Protein AF-A0A4V4U8G3-F1 (afdb_monomer_lite)

Foldseek 3Di:
DDPDDPVVVVVPDDDDPPDQDDAPDSDVVVRVVVVVVCVVVVVVVVVLVVQQVVCCVPPNNPVSNVCVVPDDPVVVVVVVVVVCVQVVDPVSVVVVVVVVVVVVVVCVVVVVVVVVVVVVVVVVVVVVD

Structure (mmCIF, N/CA/C/O backbone):
data_AF-A0A4V4U8G3-F1
#
_entry.id   AF-A0A4V4U8G3-F1
#
loop_
_atom_site.group_PDB
_atom_site.id
_atom_site.type_symbol
_atom_site.label_atom_id
_atom_site.label_alt_id
_atom_site.label_comp_id
_atom_site.label_asym_id
_atom_site.label_entity_id
_atom_site.label_seq_id
_atom_site.pdbx_PDB_ins_code
_atom_site.Cartn_x
_atom_site.Cartn_y
_atom_site.Cartn_z
_atom_site.occupancy
_atom_site.B_iso_or_equiv
_atom_site.auth_seq_id
_atom_site.auth_comp_id
_atom_site.auth_asym_id
_atom_site.auth_atom_id
_atom_site.pdbx_PDB_model_num
ATOM 1 N N . MET A 1 1 ? 38.556 12.570 -8.165 1.00 41.75 1 MET A N 1
ATOM 2 C CA . MET A 1 1 ? 37.702 12.700 -9.368 1.00 41.75 1 MET A CA 1
ATOM 3 C C . MET A 1 1 ? 38.033 11.548 -10.318 1.00 41.75 1 MET A C 1
ATOM 5 O O . MET A 1 1 ? 39.042 11.613 -10.999 1.00 41.75 1 MET A O 1
ATOM 9 N N . VAL A 1 2 ? 37.277 10.440 -10.283 1.00 48.84 2 VAL A N 1
ATOM 10 C CA . VAL A 1 2 ? 37.578 9.220 -11.068 1.00 48.84 2 VAL A CA 1
ATOM 11 C C . VAL A 1 2 ? 36.528 9.046 -12.164 1.00 48.84 2 VAL A C 1
ATOM 13 O O . VAL A 1 2 ? 35.414 8.586 -11.916 1.00 48.84 2 VAL A O 1
ATOM 16 N N . LEU A 1 3 ? 36.894 9.406 -13.394 1.00 55.94 3 LEU A N 1
ATOM 17 C CA . LEU A 1 3 ? 36.138 9.106 -14.611 1.00 55.94 3 LEU A CA 1
ATOM 18 C C . LEU A 1 3 ? 36.340 7.625 -14.969 1.00 55.94 3 LEU A C 1
ATOM 20 O O . LEU A 1 3 ? 37.161 7.268 -15.811 1.00 55.94 3 LEU A O 1
ATOM 24 N N . ARG A 1 4 ? 35.599 6.728 -14.304 1.00 53.94 4 ARG A N 1
ATOM 25 C CA . ARG A 1 4 ? 35.589 5.300 -14.655 1.00 53.94 4 ARG A CA 1
ATOM 26 C C . ARG A 1 4 ? 34.835 5.101 -15.977 1.00 53.94 4 ARG A C 1
ATOM 28 O O . ARG A 1 4 ? 33.609 5.195 -16.044 1.00 53.94 4 ARG A O 1
ATOM 35 N N . SER A 1 5 ? 35.630 4.857 -17.018 1.00 51.25 5 SER A N 1
ATOM 36 C CA . SER A 1 5 ? 35.297 4.439 -18.384 1.00 51.25 5 SER A CA 1
ATOM 37 C C . SER A 1 5 ? 33.908 3.801 -18.546 1.00 51.25 5 SER A C 1
ATOM 39 O O . SER A 1 5 ? 33.635 2.696 -18.074 1.00 51.25 5 SER A O 1
ATOM 41 N N . ARG A 1 6 ? 33.022 4.474 -19.295 1.00 59.88 6 ARG A N 1
ATOM 42 C CA . ARG A 1 6 ? 31.734 3.912 -19.749 1.00 59.88 6 ARG A CA 1
ATOM 43 C C . ARG A 1 6 ? 31.910 2.672 -20.640 1.00 59.88 6 ARG A C 1
ATOM 45 O O . ARG A 1 6 ? 30.978 1.878 -20.742 1.00 59.88 6 ARG A O 1
ATOM 52 N N . LYS A 1 7 ? 33.084 2.485 -21.257 1.00 52.28 7 LYS A N 1
ATOM 53 C CA . LYS A 1 7 ? 33.351 1.426 -22.244 1.00 52.28 7 LYS A CA 1
ATOM 54 C C . LYS A 1 7 ? 33.364 0.025 -21.615 1.00 52.28 7 LYS A C 1
ATOM 56 O O . LYS A 1 7 ? 32.900 -0.921 -22.237 1.00 52.28 7 LYS A O 1
ATOM 61 N N . SER A 1 8 ? 33.774 -0.090 -20.351 1.00 54.03 8 SER A N 1
ATOM 62 C CA . SER A 1 8 ? 33.899 -1.376 -19.645 1.00 54.03 8 SER A CA 1
ATOM 63 C C . SER A 1 8 ? 32.570 -1.987 -19.178 1.00 54.03 8 SER A C 1
ATOM 65 O O . SER A 1 8 ? 32.543 -3.154 -18.810 1.00 54.03 8 SER A O 1
ATOM 67 N N . ARG A 1 9 ? 31.452 -1.242 -19.195 1.00 57.41 9 ARG A N 1
ATOM 68 C CA . ARG A 1 9 ? 30.139 -1.771 -18.768 1.00 57.41 9 ARG A CA 1
ATOM 69 C C . ARG A 1 9 ? 29.421 -2.591 -19.839 1.00 57.41 9 ARG A C 1
ATOM 71 O O . ARG A 1 9 ? 28.713 -3.526 -19.492 1.00 57.41 9 ARG A O 1
ATOM 78 N N . LYS A 1 10 ? 29.605 -2.269 -21.125 1.00 54.88 10 LYS A N 1
ATOM 79 C CA . LYS A 1 10 ? 28.983 -3.035 -22.223 1.00 54.88 10 LYS A CA 1
ATOM 80 C C . LYS A 1 10 ? 29.601 -4.425 -22.393 1.00 54.88 10 LYS A C 1
ATOM 82 O O . LYS A 1 10 ? 28.902 -5.341 -22.792 1.00 54.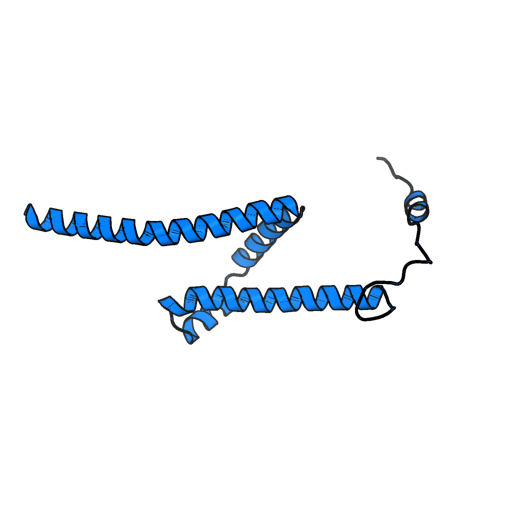88 10 LYS A O 1
ATOM 87 N N . ALA A 1 11 ? 30.873 -4.588 -22.031 1.00 54.72 11 ALA A N 1
ATOM 88 C CA . ALA A 1 11 ? 31.598 -5.853 -22.147 1.00 54.72 11 ALA A CA 1
ATOM 89 C C . ALA A 1 11 ? 31.158 -6.939 -21.137 1.00 54.72 11 ALA A C 1
ATOM 91 O O . ALA A 1 11 ? 31.628 -8.065 -21.227 1.00 54.72 11 ALA A O 1
ATOM 92 N N . LEU A 1 12 ? 30.278 -6.618 -20.178 1.00 59.22 12 LEU A N 1
ATOM 93 C CA . LEU A 1 12 ? 29.857 -7.529 -19.102 1.00 59.22 12 LEU A CA 1
ATOM 94 C C . LEU A 1 12 ? 28.442 -8.102 -19.272 1.00 59.22 12 LEU A C 1
ATOM 96 O O . LEU A 1 12 ? 28.013 -8.906 -18.448 1.00 59.22 12 LEU A O 1
ATOM 100 N N . VAL A 1 13 ? 27.698 -7.706 -20.308 1.00 69.88 13 VAL A N 1
ATOM 101 C CA . VAL A 1 13 ? 26.333 -8.209 -20.524 1.00 69.88 13 VAL A CA 1
ATOM 102 C C . VAL A 1 13 ? 26.397 -9.400 -21.473 1.00 69.88 13 VAL A C 1
ATOM 104 O O . VAL A 1 13 ? 26.349 -9.239 -22.689 1.00 69.88 13 VAL A O 1
ATOM 107 N N . LYS A 1 14 ? 26.550 -10.601 -20.909 1.00 71.50 14 LYS A N 1
ATOM 108 C CA . LYS A 1 14 ? 26.455 -11.858 -21.656 1.00 71.50 14 LYS A CA 1
ATOM 109 C C . LYS A 1 14 ? 24.970 -12.153 -21.894 1.00 71.50 14 LYS A C 1
ATOM 111 O O . LYS A 1 14 ? 24.236 -12.386 -20.936 1.00 71.50 14 LYS A O 1
ATOM 116 N N . VAL A 1 15 ? 24.527 -12.063 -23.145 1.00 71.69 15 VAL A N 1
ATOM 117 C CA . VAL A 1 15 ? 23.178 -12.474 -23.554 1.00 71.69 15 VAL A CA 1
ATOM 118 C C . VAL A 1 15 ? 23.230 -13.973 -23.831 1.00 71.69 15 VAL A C 1
ATOM 120 O O . VAL A 1 15 ? 24.122 -14.436 -24.534 1.00 71.69 15 VAL A O 1
ATOM 123 N N . ASP A 1 16 ? 22.332 -14.723 -23.205 1.00 76.06 16 ASP A N 1
ATOM 124 C CA . ASP A 1 16 ? 22.213 -16.170 -23.377 1.00 76.06 16 ASP A CA 1
ATOM 125 C C . ASP A 1 16 ? 21.226 -16.418 -24.526 1.00 76.06 16 ASP A C 1
ATOM 127 O O . ASP A 1 16 ? 20.014 -16.347 -24.324 1.00 76.06 16 ASP A O 1
ATOM 131 N N . GLU A 1 17 ? 21.746 -16.571 -25.747 1.00 69.06 17 GLU A N 1
ATOM 132 C CA . GLU A 1 17 ? 20.940 -16.668 -26.977 1.00 69.06 17 GLU A CA 1
ATOM 133 C C . GLU A 1 17 ? 20.060 -17.928 -27.014 1.00 69.06 17 GLU A C 1
ATOM 135 O O . GLU A 1 17 ? 19.002 -17.919 -27.642 1.00 69.06 17 GLU A O 1
ATOM 140 N N . ASP A 1 18 ? 20.432 -18.967 -26.259 1.00 71.44 18 ASP A N 1
ATOM 141 C CA . ASP A 1 18 ? 19.674 -20.218 -26.147 1.00 71.44 18 ASP A CA 1
ATOM 142 C C . ASP A 1 18 ? 18.435 -20.090 -25.242 1.00 71.44 18 ASP A C 1
ATOM 144 O O . ASP A 1 18 ? 17.577 -20.979 -25.201 1.00 71.44 18 ASP A O 1
ATOM 148 N N . LYS A 1 19 ? 18.301 -18.982 -24.498 1.00 75.50 19 LYS A N 1
ATOM 149 C CA . LYS A 1 19 ? 17.170 -18.754 -23.593 1.00 75.50 19 LYS A CA 1
ATOM 150 C C . LYS A 1 19 ? 16.125 -17.846 -24.217 1.00 75.50 19 LYS A C 1
ATOM 152 O O . LYS A 1 19 ? 16.326 -16.647 -24.403 1.00 75.50 19 LYS A O 1
ATOM 157 N N . LYS A 1 20 ? 14.935 -18.408 -24.428 1.00 76.00 20 LYS A N 1
ATOM 158 C CA . LYS A 1 20 ? 13.763 -17.643 -24.852 1.00 76.00 20 LYS A CA 1
ATOM 159 C C . LYS A 1 20 ? 13.361 -16.625 -23.778 1.00 76.00 20 LYS A C 1
ATOM 161 O O . LYS A 1 20 ? 13.314 -16.940 -22.587 1.00 76.00 20 LYS A O 1
ATOM 166 N N . VAL A 1 21 ? 13.038 -15.405 -24.207 1.00 76.38 21 VAL A N 1
ATOM 167 C CA . VAL A 1 21 ? 12.534 -14.346 -23.324 1.00 76.38 21 VAL A CA 1
ATOM 168 C C . VAL A 1 21 ? 11.224 -14.806 -22.681 1.00 76.38 21 VAL A C 1
ATOM 170 O O . VAL A 1 21 ? 10.265 -15.141 -23.370 1.00 76.38 21 VAL A O 1
ATOM 173 N N . THR A 1 22 ? 11.172 -14.817 -21.350 1.00 75.56 22 THR A N 1
ATOM 174 C CA . THR A 1 22 ? 9.962 -15.171 -20.600 1.00 75.56 22 THR A CA 1
ATOM 175 C C . THR A 1 22 ? 8.983 -13.991 -20.589 1.00 75.56 22 THR A C 1
ATOM 177 O O . THR A 1 22 ? 9.360 -12.867 -20.251 1.00 75.56 22 THR A O 1
ATOM 180 N N . GLY A 1 23 ? 7.719 -14.229 -20.943 1.00 79.12 23 GLY A N 1
ATOM 181 C CA . GLY A 1 23 ? 6.648 -13.233 -20.871 1.00 79.12 23 GLY A CA 1
ATOM 182 C C . GLY A 1 23 ? 5.548 -13.472 -21.901 1.00 79.12 23 GLY A C 1
ATOM 183 O O . GLY A 1 23 ? 5.503 -14.517 -22.541 1.00 79.12 23 GLY A O 1
ATOM 184 N N . ALA A 1 24 ? 4.638 -12.507 -22.035 1.00 78.06 24 ALA A N 1
ATOM 185 C CA . ALA A 1 24 ? 3.487 -12.620 -22.932 1.00 78.06 24 ALA A CA 1
ATOM 186 C C . ALA A 1 24 ? 3.871 -12.574 -24.422 1.00 78.06 24 ALA A C 1
ATOM 188 O O . ALA A 1 24 ? 3.112 -13.042 -25.265 1.00 78.06 24 ALA A O 1
ATOM 189 N N . THR A 1 25 ? 5.031 -11.997 -24.750 1.00 82.50 25 THR A N 1
ATOM 190 C CA . THR A 1 25 ? 5.534 -11.863 -26.121 1.00 82.50 25 THR A CA 1
ATOM 191 C C . THR A 1 25 ? 7.012 -12.240 -26.200 1.00 82.50 25 THR A C 1
ATOM 193 O O . THR A 1 25 ? 7.723 -12.210 -25.197 1.00 82.50 25 THR A O 1
ATOM 196 N N . ASP A 1 26 ? 7.505 -12.509 -27.407 1.00 83.06 26 ASP A N 1
ATOM 197 C CA . ASP A 1 26 ? 8.930 -12.781 -27.643 1.00 83.06 26 ASP A CA 1
ATOM 198 C C . ASP A 1 26 ? 9.796 -11.502 -27.604 1.00 83.06 26 ASP A C 1
ATOM 200 O O . ASP A 1 26 ? 11.023 -11.566 -27.677 1.00 83.06 26 ASP A O 1
ATOM 204 N N . ASN A 1 27 ? 9.177 -10.323 -27.446 1.00 85.00 27 ASN A N 1
ATOM 205 C CA . ASN A 1 27 ? 9.873 -9.046 -27.345 1.00 85.00 27 ASN A CA 1
ATOM 206 C C . ASN A 1 27 ? 10.113 -8.662 -25.865 1.00 85.00 27 ASN A C 1
ATOM 208 O O . ASN A 1 27 ? 9.160 -8.345 -25.142 1.00 85.00 27 ASN A O 1
ATOM 212 N N . PRO A 1 28 ? 11.377 -8.591 -25.403 1.00 84.94 28 PRO A N 1
ATOM 213 C CA . PRO A 1 28 ? 11.691 -8.271 -24.011 1.00 84.94 28 PRO A CA 1
ATOM 214 C C . PRO A 1 28 ? 11.278 -6.851 -23.613 1.00 84.94 28 PRO A C 1
ATOM 216 O O . PRO A 1 28 ? 10.830 -6.638 -22.487 1.00 84.94 28 PRO A O 1
ATOM 219 N N . ALA A 1 29 ? 11.372 -5.875 -24.521 1.00 87.12 29 ALA A N 1
ATOM 220 C CA . ALA A 1 29 ? 10.960 -4.502 -24.239 1.00 87.12 29 ALA A CA 1
ATOM 221 C C . ALA A 1 29 ? 9.439 -4.399 -24.056 1.00 87.12 29 ALA A C 1
ATOM 223 O O . ALA A 1 29 ? 8.970 -3.717 -23.144 1.00 87.12 29 ALA A O 1
ATOM 224 N N . ALA A 1 30 ? 8.672 -5.124 -24.876 1.00 87.25 30 ALA A N 1
ATOM 225 C CA . ALA A 1 30 ? 7.219 -5.186 -24.746 1.00 87.25 30 ALA A CA 1
ATOM 226 C C . ALA A 1 30 ? 6.798 -5.860 -23.430 1.00 87.25 30 ALA A C 1
ATOM 228 O O . ALA A 1 30 ? 5.928 -5.340 -22.732 1.00 87.25 30 ALA A O 1
ATOM 229 N N . ASN A 1 31 ? 7.457 -6.957 -23.039 1.00 88.62 31 ASN A N 1
ATOM 230 C CA . ASN A 1 31 ? 7.178 -7.646 -21.775 1.00 88.62 31 ASN A CA 1
ATOM 231 C C . ASN A 1 31 ? 7.428 -6.747 -20.556 1.00 88.62 31 ASN A C 1
ATOM 233 O O . ASN A 1 31 ? 6.602 -6.711 -19.644 1.00 88.62 31 ASN A O 1
ATOM 237 N N . LEU A 1 32 ? 8.531 -5.991 -20.549 1.00 89.19 32 LEU A N 1
ATOM 238 C CA . LEU A 1 32 ? 8.847 -5.056 -19.463 1.00 89.19 32 LEU A CA 1
ATOM 239 C C . LEU A 1 32 ? 7.847 -3.899 -19.387 1.00 89.19 32 LEU A C 1
ATOM 241 O O . LEU A 1 32 ? 7.428 -3.524 -18.293 1.00 89.19 32 LEU A O 1
ATOM 245 N N . LEU A 1 33 ? 7.434 -3.360 -20.536 1.00 91.69 33 LEU A N 1
ATOM 246 C CA . LEU A 1 33 ? 6.416 -2.315 -20.598 1.00 91.69 33 LEU A CA 1
ATOM 247 C C . LEU A 1 33 ? 5.067 -2.823 -20.073 1.00 91.69 33 LEU A C 1
ATOM 249 O O . LEU A 1 33 ? 4.445 -2.160 -19.244 1.00 91.69 33 LEU A O 1
ATOM 253 N N . MET A 1 34 ? 4.641 -4.017 -20.495 1.00 87.50 34 MET A N 1
ATOM 254 C CA . MET A 1 34 ? 3.421 -4.640 -19.981 1.00 87.50 34 MET A CA 1
ATOM 255 C C . MET A 1 34 ? 3.502 -4.863 -18.470 1.00 87.50 34 MET A C 1
ATOM 257 O O . MET A 1 34 ? 2.570 -4.506 -17.753 1.00 87.50 34 MET A O 1
ATOM 261 N N . ALA A 1 35 ? 4.622 -5.393 -17.974 1.00 91.19 35 ALA A N 1
ATOM 262 C CA . ALA A 1 35 ? 4.823 -5.614 -16.548 1.00 91.19 35 ALA A CA 1
ATOM 263 C C . ALA A 1 35 ? 4.741 -4.306 -15.743 1.00 91.19 35 ALA A C 1
ATOM 265 O O . ALA A 1 35 ? 4.047 -4.271 -14.727 1.00 91.19 35 ALA A O 1
ATOM 266 N N . ASP A 1 36 ? 5.379 -3.219 -16.196 1.00 91.56 36 ASP A N 1
ATOM 267 C CA . ASP A 1 36 ? 5.311 -1.919 -15.510 1.00 91.56 36 ASP A CA 1
ATOM 268 C C . ASP A 1 36 ? 3.877 -1.363 -15.496 1.00 91.56 36 ASP A C 1
ATOM 270 O O . ASP A 1 36 ? 3.384 -0.923 -14.454 1.00 91.56 36 ASP A O 1
ATOM 274 N N . ILE A 1 37 ? 3.159 -1.451 -16.621 1.00 93.25 37 ILE A N 1
ATOM 275 C CA . ILE A 1 37 ? 1.758 -1.012 -16.714 1.00 93.25 37 ILE A CA 1
ATOM 276 C C . ILE A 1 37 ? 0.870 -1.815 -15.761 1.00 93.25 37 ILE A C 1
ATOM 278 O O . ILE A 1 37 ? 0.090 -1.228 -15.001 1.00 93.25 37 ILE A O 1
ATOM 282 N N . VAL A 1 38 ? 0.991 -3.144 -15.774 1.00 95.06 38 VAL A N 1
ATOM 283 C CA . VAL A 1 38 ? 0.219 -4.040 -14.904 1.00 95.06 38 VAL A CA 1
ATOM 284 C C . VAL A 1 38 ? 0.516 -3.739 -13.441 1.00 95.06 38 VAL A C 1
ATOM 286 O O . VAL A 1 38 ? -0.416 -3.555 -12.660 1.00 95.06 38 VAL A O 1
ATOM 289 N N . MET A 1 39 ? 1.790 -3.610 -13.069 1.00 92.75 39 MET A N 1
ATOM 290 C CA . MET A 1 39 ? 2.181 -3.337 -11.687 1.00 92.75 39 MET A CA 1
ATOM 291 C C . MET A 1 39 ? 1.655 -1.991 -11.194 1.00 92.75 39 MET A C 1
ATOM 293 O O . MET A 1 39 ? 1.103 -1.918 -10.091 1.00 92.75 39 MET A O 1
ATOM 297 N N . ARG A 1 40 ? 1.760 -0.927 -11.999 1.00 91.12 40 ARG A N 1
ATOM 298 C CA . ARG A 1 40 ? 1.229 0.396 -11.633 1.00 91.12 40 ARG A CA 1
ATOM 299 C C . ARG A 1 40 ? -0.284 0.368 -11.488 1.00 91.12 40 ARG A C 1
ATOM 301 O O . ARG A 1 40 ? -0.815 0.837 -10.482 1.00 91.12 40 ARG A O 1
ATOM 308 N N . THR A 1 41 ? -0.975 -0.222 -12.457 1.00 94.19 41 THR A N 1
ATOM 309 C CA . THR A 1 41 ? -2.441 -0.290 -12.470 1.00 94.19 41 THR A CA 1
ATOM 310 C C . THR A 1 41 ? -2.958 -1.128 -11.305 1.00 94.19 41 THR A C 1
ATOM 312 O O . THR A 1 41 ? -3.801 -0.663 -10.536 1.00 94.19 41 THR A O 1
ATOM 315 N N . GLY A 1 42 ? -2.393 -2.322 -11.108 1.00 94.88 42 GLY A N 1
ATOM 316 C CA . GLY A 1 42 ? -2.714 -3.204 -9.990 1.00 94.88 42 GLY A CA 1
ATOM 317 C C . GLY A 1 42 ? -2.487 -2.527 -8.641 1.00 94.88 42 GLY A C 1
ATOM 318 O O . GLY A 1 42 ? -3.370 -2.552 -7.785 1.00 94.88 42 GLY A O 1
ATOM 319 N N . SER A 1 43 ? -1.363 -1.824 -8.479 1.00 89.50 43 SER A N 1
ATOM 320 C CA . SER A 1 43 ? -1.049 -1.089 -7.247 1.00 89.50 43 SER A CA 1
ATOM 321 C C . SER A 1 43 ? -2.061 0.021 -6.951 1.00 89.50 43 SER A C 1
ATOM 323 O O . SER A 1 43 ? -2.516 0.152 -5.813 1.00 89.50 43 SER A O 1
ATOM 325 N N . TYR A 1 44 ? -2.459 0.811 -7.955 1.00 90.69 44 TYR A N 1
ATOM 326 C CA . TYR A 1 44 ? -3.459 1.866 -7.764 1.00 90.69 44 TYR A CA 1
ATOM 327 C C . TYR A 1 44 ? -4.836 1.309 -7.394 1.00 90.69 44 TYR A C 1
ATOM 329 O O . TYR A 1 44 ? -5.510 1.861 -6.519 1.00 90.69 44 TYR A O 1
ATOM 337 N N . LEU A 1 45 ? -5.250 0.211 -8.029 1.00 93.69 45 LEU A N 1
ATOM 338 C CA . LEU A 1 45 ? -6.526 -0.438 -7.739 1.00 93.69 45 LEU A CA 1
ATOM 339 C C . LEU A 1 45 ? -6.536 -1.052 -6.339 1.00 93.69 45 LEU A C 1
ATOM 341 O O . LEU A 1 45 ? -7.457 -0.779 -5.565 1.00 93.69 45 LEU A O 1
ATOM 345 N N . LEU A 1 46 ? -5.495 -1.810 -5.992 1.00 93.50 46 LEU A N 1
ATOM 346 C CA . LEU A 1 46 ? -5.355 -2.439 -4.682 1.00 93.50 46 LEU A CA 1
ATOM 347 C C . LEU A 1 46 ? -5.349 -1.394 -3.566 1.00 93.50 46 LEU A C 1
ATOM 349 O O . LEU A 1 46 ? -6.101 -1.514 -2.601 1.00 93.50 46 LEU A O 1
ATOM 353 N N . ARG A 1 47 ? -4.569 -0.320 -3.731 1.00 89.25 47 ARG A N 1
ATOM 354 C CA . ARG A 1 47 ? -4.528 0.792 -2.778 1.00 89.25 47 ARG A CA 1
ATOM 355 C C . ARG A 1 47 ? -5.913 1.398 -2.561 1.00 89.25 47 ARG A C 1
ATOM 357 O O . ARG A 1 47 ? -6.364 1.502 -1.424 1.00 89.25 47 ARG A O 1
ATOM 364 N N . ASN A 1 48 ? -6.600 1.766 -3.642 1.00 90.06 48 ASN A N 1
ATOM 365 C CA . ASN A 1 48 ? -7.932 2.365 -3.555 1.00 90.06 48 ASN A CA 1
ATOM 366 C C . ASN A 1 48 ? -8.949 1.419 -2.904 1.00 90.06 48 ASN A C 1
ATOM 368 O O . ASN A 1 48 ? -9.862 1.875 -2.215 1.00 90.06 48 ASN A O 1
ATOM 372 N N . PHE A 1 49 ? -8.821 0.113 -3.137 1.00 91.50 49 PHE A N 1
ATOM 373 C CA . PHE A 1 49 ? -9.664 -0.894 -2.508 1.00 91.50 49 PHE A CA 1
ATOM 374 C C . PHE A 1 49 ? -9.419 -0.970 -0.997 1.00 91.50 49 PHE A C 1
ATOM 376 O O . PHE A 1 49 ? -10.377 -0.857 -0.232 1.00 91.50 49 PHE A O 1
ATOM 383 N N . VAL A 1 50 ? -8.159 -1.088 -0.566 1.00 90.00 50 VAL A N 1
ATOM 384 C CA . VAL A 1 50 ? -7.782 -1.158 0.855 1.00 90.00 50 VAL A CA 1
ATOM 385 C C . VAL A 1 50 ? -8.202 0.112 1.599 1.00 90.00 50 VAL A C 1
ATOM 387 O O . VAL A 1 50 ? -8.903 0.017 2.606 1.00 90.00 50 VAL A O 1
ATOM 390 N N . GLU A 1 51 ? -7.873 1.296 1.066 1.00 88.31 51 GLU A N 1
ATOM 391 C CA . GLU A 1 51 ? -8.230 2.582 1.687 1.00 88.31 51 GLU A CA 1
ATOM 392 C C . GLU A 1 51 ? -9.756 2.714 1.860 1.00 88.31 51 GLU A C 1
ATOM 394 O O . GLU A 1 51 ? -10.247 3.085 2.928 1.00 88.31 51 GLU A O 1
ATOM 399 N N . ARG A 1 52 ? -10.540 2.341 0.839 1.00 87.94 52 ARG A N 1
ATOM 400 C CA . ARG A 1 52 ? -12.009 2.357 0.936 1.00 87.94 52 ARG A CA 1
ATOM 401 C C . ARG A 1 52 ? -12.541 1.316 1.913 1.00 87.94 52 ARG A C 1
ATOM 403 O O . ARG A 1 52 ? -13.512 1.608 2.603 1.00 87.94 52 ARG A O 1
ATOM 410 N N . SER A 1 53 ? -11.959 0.120 1.947 1.00 87.69 53 SER A N 1
ATOM 411 C CA . SER A 1 53 ? -12.393 -0.967 2.829 1.00 87.69 53 SER A CA 1
ATOM 412 C C . SER A 1 53 ? -12.265 -0.567 4.299 1.00 87.69 53 SER A C 1
ATOM 414 O O . SER A 1 53 ? -13.222 -0.711 5.060 1.00 87.69 53 SER A O 1
ATOM 416 N N . PHE A 1 54 ? -11.137 0.046 4.671 1.00 85.69 54 PHE A N 1
ATOM 417 C CA . PHE A 1 54 ? -10.891 0.509 6.039 1.00 85.69 54 PHE A CA 1
ATOM 418 C C . PHE A 1 54 ? -11.856 1.615 6.476 1.00 85.69 54 PHE A C 1
ATOM 420 O O . PHE A 1 54 ? -12.332 1.610 7.608 1.00 85.69 54 PHE A O 1
ATOM 427 N N . LEU A 1 55 ? -12.206 2.536 5.576 1.00 87.50 55 LEU A N 1
ATOM 428 C CA . LEU A 1 55 ? -13.097 3.653 5.904 1.00 87.50 55 LEU A CA 1
ATOM 429 C C . LEU A 1 55 ? -14.589 3.292 5.822 1.00 87.50 55 LEU A C 1
ATOM 431 O O . LEU A 1 55 ? -15.413 3.930 6.480 1.00 87.50 55 LEU A O 1
ATOM 435 N N . LYS A 1 56 ? -14.958 2.270 5.038 1.00 86.00 56 LYS A N 1
ATOM 436 C CA . LYS A 1 56 ? -16.362 1.904 4.780 1.00 86.00 56 LYS A CA 1
ATOM 437 C C . LYS A 1 56 ? -17.124 1.557 6.060 1.00 86.00 56 LYS A C 1
ATOM 439 O O . LYS A 1 56 ? -18.291 1.925 6.153 1.00 86.00 56 LYS A O 1
ATOM 444 N N . GLY A 1 57 ? -16.490 0.867 7.010 1.00 83.06 57 GLY A N 1
ATOM 445 C CA . GLY A 1 57 ? -17.145 0.423 8.247 1.00 83.06 57 GLY A CA 1
ATOM 446 C C . GLY A 1 57 ? -17.548 1.568 9.181 1.00 83.06 57 GLY A C 1
ATOM 447 O O . GLY A 1 57 ? -18.589 1.485 9.819 1.00 83.06 57 GLY A O 1
ATOM 448 N N . ARG A 1 58 ? -16.758 2.650 9.231 1.00 83.56 58 ARG A N 1
ATOM 449 C CA . ARG A 1 58 ? -16.974 3.785 10.150 1.00 83.56 58 ARG A CA 1
ATOM 450 C C . ARG A 1 58 ? -17.715 4.957 9.503 1.00 83.56 58 ARG A C 1
ATOM 452 O O . ARG A 1 58 ? -18.522 5.591 10.170 1.00 83.56 58 ARG A O 1
ATOM 459 N N . TYR A 1 59 ? -17.434 5.252 8.231 1.00 86.56 59 TYR A N 1
ATOM 460 C CA . TYR A 1 59 ? -17.864 6.495 7.570 1.00 86.56 59 TYR A CA 1
ATOM 461 C C . TYR A 1 59 ? -18.858 6.281 6.419 1.00 86.56 59 TYR A C 1
ATOM 463 O O . TYR A 1 59 ? -19.348 7.245 5.835 1.00 86.56 59 TYR A O 1
ATOM 471 N N . GLY A 1 60 ? -19.162 5.030 6.060 1.00 86.19 60 GLY A N 1
ATOM 472 C CA . GLY A 1 60 ? -20.041 4.711 4.937 1.00 86.19 60 GLY A CA 1
ATOM 473 C C . GLY A 1 60 ? -19.366 4.844 3.564 1.00 86.19 60 GLY A C 1
ATOM 474 O O . GLY A 1 60 ? -18.292 5.422 3.390 1.00 86.19 60 GLY A O 1
ATOM 475 N N . LYS A 1 61 ? -19.991 4.253 2.537 1.00 86.50 61 LYS A N 1
ATOM 476 C CA . LYS A 1 61 ? -19.370 4.042 1.212 1.00 86.50 61 LYS A CA 1
ATOM 477 C C . LYS A 1 61 ? -19.089 5.340 0.442 1.00 86.50 61 LYS A C 1
ATOM 479 O O . LYS A 1 61 ? -18.093 5.404 -0.278 1.00 86.50 61 LYS A O 1
ATOM 484 N N . GLN A 1 62 ? -1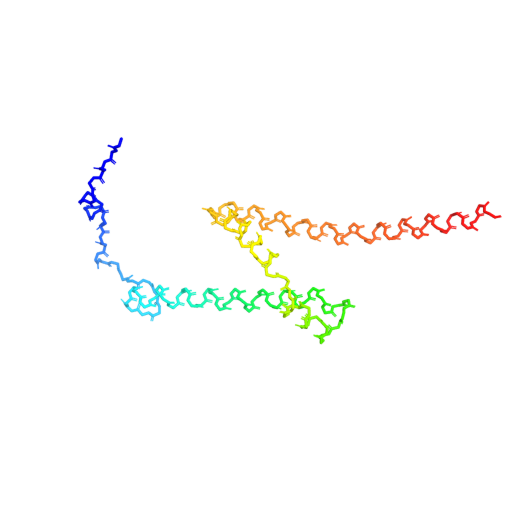9.966 6.340 0.533 1.00 85.50 62 GLN A N 1
ATOM 485 C CA . GLN A 1 62 ? -19.816 7.604 -0.201 1.00 85.50 62 GLN A CA 1
ATOM 486 C C . GLN A 1 62 ? -18.756 8.507 0.440 1.00 85.50 62 GLN A C 1
ATOM 488 O O . GLN A 1 62 ? -17.843 8.944 -0.259 1.00 85.50 62 GLN A O 1
ATOM 493 N N . THR A 1 63 ? -18.801 8.688 1.759 1.00 85.88 63 THR A N 1
ATOM 494 C CA . THR A 1 63 ? -17.814 9.475 2.515 1.00 85.88 63 THR A CA 1
ATOM 495 C C . THR A 1 63 ? -16.416 8.875 2.401 1.00 85.88 63 THR A C 1
ATOM 497 O O . THR A 1 63 ? -15.471 9.583 2.063 1.00 85.88 63 THR A O 1
ATOM 500 N N . ALA A 1 64 ? -16.286 7.548 2.530 1.00 87.50 64 ALA A N 1
ATOM 501 C CA . ALA A 1 64 ? -15.017 6.848 2.319 1.00 87.50 64 ALA A CA 1
ATOM 502 C C . ALA A 1 64 ? -14.415 7.125 0.928 1.00 87.50 64 ALA A C 1
ATOM 504 O O . ALA A 1 64 ? -13.207 7.301 0.786 1.00 87.50 64 ALA A O 1
ATOM 505 N N . ARG A 1 65 ? -15.247 7.198 -0.122 1.00 86.31 65 ARG A N 1
ATOM 506 C CA . ARG A 1 65 ? -14.782 7.527 -1.479 1.00 86.31 65 ARG A CA 1
ATOM 507 C C . ARG A 1 65 ? -14.295 8.969 -1.594 1.00 86.31 65 ARG A 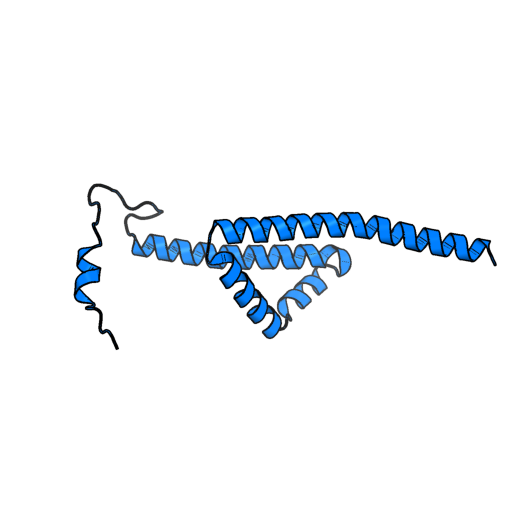C 1
ATOM 509 O O . ARG A 1 65 ? -13.322 9.193 -2.307 1.00 86.31 65 ARG A O 1
ATOM 516 N N . GLN A 1 66 ? -14.967 9.921 -0.951 1.00 88.00 66 GLN A N 1
ATOM 517 C CA . GLN A 1 66 ? -14.569 11.331 -0.986 1.00 88.00 66 GLN A CA 1
ATOM 518 C C . GLN A 1 66 ? -13.277 11.567 -0.196 1.00 88.00 66 GLN A C 1
ATOM 520 O O . GLN A 1 66 ? -12.373 12.225 -0.699 1.00 88.00 66 GLN A O 1
ATOM 525 N N . MET A 1 67 ? -13.136 10.939 0.973 1.00 85.25 67 MET A N 1
ATOM 526 C CA . MET A 1 67 ? -11.918 11.011 1.789 1.00 85.25 67 MET A CA 1
ATOM 527 C C . MET A 1 67 ? -10.685 10.494 1.039 1.00 85.25 67 MET A C 1
ATOM 529 O O . MET A 1 67 ? -9.644 11.143 1.040 1.00 85.25 67 MET A O 1
ATOM 533 N N . VAL A 1 68 ? -10.814 9.368 0.327 1.00 87.00 68 VAL A N 1
ATOM 534 C CA . VAL A 1 68 ? -9.724 8.833 -0.508 1.00 87.00 68 VAL A CA 1
ATOM 535 C C . VAL A 1 68 ? -9.345 9.787 -1.646 1.00 87.00 68 VAL A C 1
ATOM 537 O O . VAL A 1 68 ? -8.164 9.918 -1.967 1.00 87.00 68 VAL A O 1
ATOM 540 N N . LYS A 1 69 ? -10.328 10.466 -2.254 1.00 86.25 69 LYS A N 1
ATOM 541 C CA . LYS A 1 6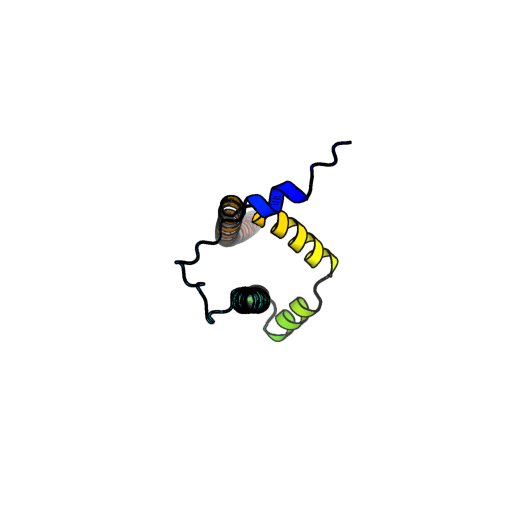9 ? -10.091 11.437 -3.336 1.00 86.25 69 LYS A CA 1
ATOM 542 C C . LYS A 1 69 ? -9.408 12.714 -2.842 1.00 86.25 69 LYS A C 1
ATOM 544 O O . LYS A 1 69 ? -8.543 13.228 -3.538 1.00 86.25 69 LYS A O 1
ATOM 549 N N . ASN A 1 70 ? -9.766 13.183 -1.650 1.00 86.44 70 ASN A N 1
ATOM 550 C CA . ASN A 1 70 ? -9.330 14.475 -1.114 1.00 86.44 70 ASN A CA 1
ATOM 551 C C . ASN A 1 70 ? -8.108 14.366 -0.188 1.00 86.44 70 ASN A C 1
ATOM 553 O O . ASN A 1 70 ? -7.859 15.258 0.622 1.00 86.44 70 ASN A O 1
ATOM 557 N N . ARG A 1 71 ? -7.346 13.268 -0.260 1.00 83.19 71 ARG A N 1
ATOM 558 C CA . ARG A 1 71 ? -6.185 13.079 0.614 1.00 83.19 71 ARG A CA 1
ATOM 559 C C . ARG A 1 71 ? -5.097 14.130 0.334 1.00 83.19 71 ARG A C 1
ATOM 561 O O . ARG A 1 71 ? -4.830 14.430 -0.833 1.00 83.19 71 ARG A O 1
ATOM 568 N N . PRO A 1 72 ? -4.404 14.636 1.368 1.00 86.81 72 PRO A N 1
ATOM 569 C CA . PRO A 1 72 ? -3.350 15.621 1.182 1.00 86.81 72 PRO A CA 1
ATOM 570 C C . PRO A 1 72 ? -2.175 15.047 0.375 1.00 86.81 72 PRO A C 1
ATOM 572 O O . PRO A 1 72 ? -1.727 13.910 0.576 1.00 86.81 72 PRO A O 1
ATOM 575 N N . VAL A 1 73 ? -1.651 15.861 -0.544 1.00 86.56 73 VAL A N 1
ATOM 576 C CA . VAL A 1 73 ? -0.524 15.498 -1.420 1.00 86.56 73 VAL A CA 1
ATOM 577 C C . VAL A 1 73 ? 0.745 15.223 -0.605 1.00 86.56 73 VAL A C 1
ATOM 579 O O . VAL A 1 73 ? 1.475 14.279 -0.906 1.00 86.56 73 VAL A O 1
ATOM 582 N N . THR A 1 74 ? 0.963 15.972 0.478 1.00 85.94 74 THR A N 1
ATOM 583 C CA . THR A 1 74 ? 2.107 15.818 1.393 1.00 85.94 74 THR A CA 1
ATOM 584 C C . THR A 1 74 ? 2.176 14.422 2.010 1.00 85.94 74 THR A C 1
ATOM 586 O O . THR A 1 74 ? 3.223 13.777 1.968 1.00 85.94 74 THR A O 1
ATOM 589 N N . LEU A 1 75 ? 1.043 13.905 2.495 1.00 83.75 75 LEU A N 1
ATOM 590 C CA . LEU A 1 75 ? 0.951 12.559 3.064 1.00 83.75 75 LEU A CA 1
ATOM 591 C C . LEU A 1 75 ? 1.269 11.485 2.019 1.00 83.75 75 LEU A C 1
ATOM 593 O O . LEU A 1 75 ? 1.951 10.501 2.310 1.00 83.75 75 LEU A O 1
ATOM 597 N N . THR A 1 76 ? 0.812 11.686 0.781 1.00 83.25 76 THR A N 1
ATOM 598 C CA . THR A 1 76 ? 1.120 10.773 -0.327 1.00 83.25 76 THR A CA 1
ATOM 599 C C . THR A 1 76 ? 2.622 10.752 -0.615 1.00 83.25 76 THR A C 1
ATOM 601 O O . THR A 1 76 ? 3.186 9.675 -0.803 1.00 83.25 76 THR A O 1
ATOM 604 N N . LEU A 1 77 ? 3.280 11.913 -0.601 1.00 86.81 77 LEU A N 1
ATOM 605 C CA . LEU A 1 77 ? 4.715 12.032 -0.857 1.00 86.81 77 LEU A CA 1
ATOM 606 C C . LEU A 1 77 ? 5.555 11.339 0.226 1.00 86.81 77 LEU A C 1
ATOM 608 O O . LEU A 1 77 ? 6.442 10.548 -0.095 1.00 86.81 77 LEU A O 1
ATOM 612 N N . ALA A 1 78 ? 5.230 11.581 1.500 1.00 88.50 78 ALA A N 1
ATOM 613 C CA . ALA A 1 78 ? 5.891 10.935 2.634 1.00 88.50 78 ALA A CA 1
ATOM 614 C C . ALA A 1 78 ? 5.745 9.407 2.570 1.00 88.50 78 ALA A C 1
ATOM 616 O O . ALA A 1 78 ? 6.722 8.673 2.716 1.00 88.5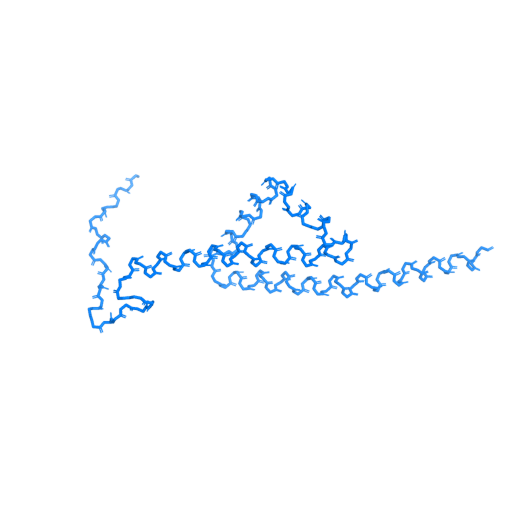0 78 ALA A O 1
ATOM 617 N N . SER A 1 79 ? 4.539 8.931 2.247 1.00 83.38 79 SER A N 1
ATOM 618 C CA . SER A 1 79 ? 4.260 7.500 2.081 1.00 83.38 79 SER A CA 1
ATOM 619 C C . SER A 1 79 ? 5.119 6.873 0.978 1.00 83.38 79 SER A C 1
ATOM 621 O O . SER A 1 79 ? 5.646 5.777 1.149 1.00 83.38 79 SER A O 1
ATOM 623 N N . ILE A 1 80 ? 5.304 7.576 -0.145 1.00 85.94 80 ILE A N 1
ATOM 624 C CA . ILE A 1 80 ? 6.162 7.118 -1.248 1.00 85.94 80 ILE A CA 1
ATOM 625 C C . ILE A 1 80 ? 7.631 7.060 -0.815 1.00 85.94 80 ILE A C 1
ATOM 627 O O . ILE A 1 80 ? 8.326 6.107 -1.169 1.00 85.94 80 ILE A O 1
ATOM 631 N N . ALA A 1 81 ? 8.112 8.048 -0.059 1.00 87.50 81 ALA A N 1
ATOM 632 C CA . ALA A 1 81 ? 9.490 8.069 0.426 1.00 87.50 81 ALA A CA 1
ATOM 633 C C . ALA A 1 81 ? 9.785 6.872 1.345 1.00 87.50 81 ALA A C 1
ATOM 635 O O . ALA A 1 81 ? 10.755 6.148 1.118 1.00 87.50 81 ALA A O 1
ATOM 636 N N . VAL A 1 82 ? 8.904 6.608 2.316 1.00 85.75 82 VAL A N 1
ATOM 637 C CA . VAL A 1 82 ? 9.021 5.453 3.222 1.00 85.75 82 VAL A CA 1
ATOM 638 C C . VAL A 1 82 ? 8.940 4.140 2.447 1.00 85.75 82 VAL A C 1
ATOM 640 O O . VAL A 1 82 ? 9.787 3.266 2.632 1.00 85.75 82 VAL A O 1
ATOM 643 N N . ALA A 1 83 ? 7.977 4.017 1.530 1.00 83.56 83 ALA A N 1
ATOM 644 C CA . ALA A 1 83 ? 7.835 2.827 0.699 1.00 83.56 83 ALA A CA 1
ATOM 645 C C . ALA A 1 83 ? 9.106 2.555 -0.116 1.00 83.56 83 ALA A C 1
ATOM 647 O O . ALA A 1 83 ? 9.590 1.431 -0.112 1.00 83.56 83 ALA A O 1
ATOM 648 N N . LYS A 1 84 ? 9.708 3.579 -0.738 1.00 84.62 84 LYS A N 1
ATOM 649 C CA . LYS A 1 84 ? 10.965 3.427 -1.488 1.00 84.62 84 LYS A CA 1
ATOM 650 C C . LYS A 1 84 ? 12.123 2.918 -0.634 1.00 84.62 84 LYS A C 1
ATOM 652 O O . LYS A 1 84 ? 12.945 2.155 -1.134 1.00 84.62 84 LYS A O 1
ATOM 657 N N . ILE A 1 85 ? 12.207 3.348 0.624 1.00 86.62 85 ILE A N 1
ATOM 658 C CA . ILE A 1 85 ? 13.237 2.868 1.551 1.00 86.62 85 ILE A CA 1
ATOM 659 C C . ILE A 1 85 ? 12.983 1.395 1.888 1.00 86.62 85 ILE A C 1
ATOM 661 O O . ILE A 1 85 ? 13.901 0.585 1.780 1.00 86.62 85 ILE A O 1
ATOM 665 N N . ALA A 1 86 ? 11.737 1.032 2.205 1.00 81.12 86 ALA A N 1
ATOM 666 C CA . ALA A 1 86 ? 11.357 -0.344 2.520 1.00 81.12 86 ALA A CA 1
ATOM 667 C C . ALA A 1 86 ? 11.540 -1.301 1.327 1.00 81.12 86 ALA A C 1
ATOM 669 O O . ALA A 1 86 ? 11.990 -2.427 1.507 1.00 81.12 86 ALA A O 1
ATOM 670 N N . THR A 1 87 ? 11.249 -0.853 0.101 1.00 87.19 87 THR A N 1
ATOM 671 C CA . THR A 1 87 ? 11.364 -1.664 -1.122 1.00 87.19 87 THR A CA 1
ATOM 672 C C . THR A 1 87 ? 12.752 -1.631 -1.754 1.00 87.19 87 THR A C 1
ATOM 674 O O . THR A 1 87 ? 12.937 -2.192 -2.833 1.00 87.19 87 THR A O 1
ATOM 677 N N . ARG A 1 88 ? 13.745 -0.983 -1.127 1.00 89.69 88 ARG A N 1
ATOM 678 C CA . ARG A 1 88 ? 15.126 -0.995 -1.638 1.00 89.69 88 ARG A CA 1
ATOM 679 C C . ARG A 1 88 ? 15.725 -2.407 -1.623 1.00 89.69 88 ARG A C 1
ATOM 681 O O . ARG A 1 88 ? 16.674 -2.668 -2.358 1.00 89.69 88 ARG A O 1
ATOM 688 N N . SER A 1 89 ? 15.160 -3.314 -0.824 1.00 89.69 89 SER A N 1
ATOM 689 C CA . SER A 1 89 ? 15.485 -4.738 -0.824 1.00 89.69 89 SER A CA 1
ATOM 690 C C . SER A 1 89 ? 14.230 -5.598 -0.638 1.00 89.69 89 SER A C 1
ATOM 692 O O . SER A 1 89 ? 13.289 -5.211 0.055 1.00 89.69 89 SER A O 1
ATOM 694 N N . VAL A 1 90 ? 14.223 -6.788 -1.247 1.00 90.88 90 VAL A N 1
ATOM 695 C CA . VAL A 1 90 ? 13.129 -7.766 -1.096 1.00 90.88 90 VAL A CA 1
ATOM 696 C C . VAL A 1 90 ? 13.000 -8.257 0.358 1.00 90.88 90 VAL A C 1
ATOM 698 O O . VAL A 1 90 ? 11.883 -8.242 0.877 1.00 90.88 90 VAL A O 1
ATOM 701 N N . PRO A 1 91 ? 14.094 -8.603 1.073 1.00 88.00 91 PRO A N 1
ATOM 702 C CA . PRO A 1 91 ? 13.995 -8.996 2.481 1.00 88.00 91 PRO A CA 1
ATOM 703 C C . PRO A 1 91 ? 13.482 -7.867 3.387 1.00 88.00 91 PRO A C 1
ATOM 705 O O . PRO A 1 91 ? 12.676 -8.116 4.279 1.00 88.00 91 PRO A O 1
ATOM 708 N N . GLY A 1 92 ? 13.894 -6.617 3.137 1.00 86.75 92 GLY A N 1
ATOM 709 C CA . GLY A 1 92 ? 13.436 -5.460 3.911 1.00 86.75 92 GLY A CA 1
ATOM 710 C C . GLY A 1 92 ? 11.939 -5.212 3.742 1.00 86.75 92 GLY A C 1
ATOM 711 O O . GLY A 1 92 ? 11.225 -5.031 4.729 1.00 86.75 92 GLY A O 1
ATOM 712 N N . ALA A 1 93 ? 11.445 -5.298 2.506 1.00 89.81 93 ALA A N 1
ATOM 713 C CA . ALA A 1 93 ? 10.023 -5.167 2.215 1.00 89.81 93 ALA A CA 1
ATOM 714 C C . ALA A 1 93 ? 9.189 -6.238 2.936 1.00 89.81 93 ALA A C 1
ATOM 716 O O . ALA A 1 93 ? 8.125 -5.922 3.472 1.00 89.81 93 ALA A O 1
ATOM 717 N N . LEU A 1 94 ? 9.675 -7.483 3.000 1.00 93.50 94 LEU A N 1
ATOM 718 C CA . LEU A 1 94 ? 9.001 -8.575 3.711 1.00 93.50 94 LEU A CA 1
ATOM 719 C C . LEU A 1 94 ? 8.919 -8.323 5.216 1.00 93.50 94 LEU A C 1
ATOM 721 O O . LEU A 1 94 ? 7.837 -8.433 5.789 1.00 93.50 94 LEU A O 1
ATOM 725 N N . VAL A 1 95 ? 10.027 -7.940 5.851 1.00 95.06 95 VAL A N 1
ATOM 726 C CA . VAL A 1 95 ? 10.049 -7.665 7.297 1.00 95.06 95 VAL A CA 1
ATOM 727 C C . VAL A 1 95 ? 9.122 -6.500 7.639 1.00 95.06 95 VAL A C 1
ATOM 729 O O . VAL A 1 95 ? 8.291 -6.617 8.538 1.00 95.06 95 VAL A O 1
ATOM 732 N N . VAL A 1 96 ? 9.209 -5.395 6.892 1.00 90.38 96 VAL A N 1
ATOM 733 C CA . VAL A 1 96 ? 8.383 -4.205 7.136 1.00 90.38 96 VAL A CA 1
ATOM 734 C C . VAL A 1 96 ? 6.902 -4.507 6.916 1.00 90.38 96 VAL A C 1
ATOM 736 O O . VAL A 1 96 ? 6.083 -4.189 7.775 1.00 90.38 96 VAL A O 1
ATOM 739 N N . SER A 1 97 ? 6.543 -5.138 5.795 1.00 88.88 97 SER A N 1
ATOM 740 C CA . SER A 1 97 ? 5.142 -5.474 5.512 1.00 88.88 97 SER A CA 1
ATOM 741 C C . SER A 1 97 ? 4.565 -6.435 6.552 1.00 88.88 97 SER A C 1
ATOM 743 O O . S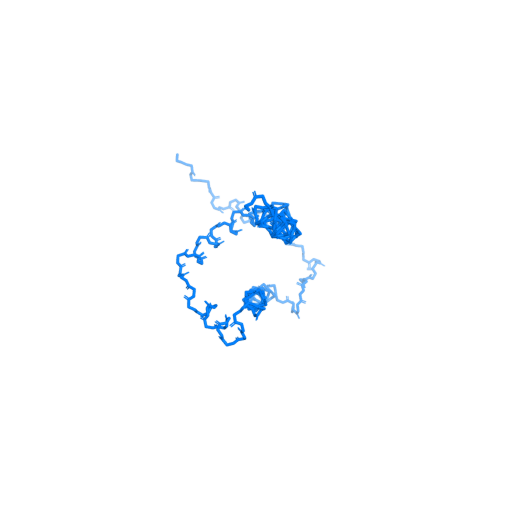ER A 1 97 ? 3.476 -6.182 7.066 1.00 88.88 97 SER A O 1
ATOM 745 N N . THR A 1 98 ? 5.315 -7.471 6.936 1.00 93.62 98 THR A N 1
ATOM 746 C CA . THR A 1 98 ? 4.907 -8.422 7.980 1.00 93.62 98 THR A CA 1
ATOM 747 C C . THR A 1 98 ? 4.733 -7.729 9.328 1.00 93.62 98 THR A C 1
ATOM 749 O O . THR A 1 98 ? 3.709 -7.916 9.979 1.00 93.62 98 THR A O 1
ATOM 752 N N . GLY A 1 99 ? 5.681 -6.876 9.729 1.00 95.25 99 GLY A N 1
ATOM 753 C CA . GLY A 1 99 ? 5.608 -6.130 10.986 1.00 95.25 99 GLY A CA 1
ATOM 754 C C . GLY A 1 99 ? 4.408 -5.183 11.049 1.00 95.25 99 GLY A C 1
ATOM 755 O O . GLY A 1 99 ? 3.721 -5.120 12.067 1.00 95.25 99 GLY A O 1
ATOM 756 N N . LEU A 1 100 ? 4.097 -4.495 9.946 1.00 92.19 100 LEU A N 1
ATOM 757 C CA . LEU A 1 100 ? 2.920 -3.627 9.856 1.00 92.19 100 LEU A CA 1
ATOM 758 C C . LEU A 1 100 ? 1.610 -4.418 9.952 1.00 92.19 100 LEU A C 1
ATOM 760 O O . LEU A 1 100 ? 0.697 -3.993 10.658 1.00 92.19 100 LEU A O 1
ATOM 764 N N . ILE A 1 101 ? 1.515 -5.571 9.281 1.00 93.19 101 ILE A N 1
ATOM 765 C CA . ILE A 1 101 ? 0.335 -6.446 9.362 1.00 93.19 101 ILE A CA 1
ATOM 766 C C . ILE A 1 101 ? 0.172 -6.986 10.784 1.00 93.19 101 ILE A C 1
ATOM 768 O O . ILE A 1 101 ? -0.918 -6.900 11.350 1.00 93.19 101 ILE A O 1
ATOM 772 N N . ALA A 1 102 ? 1.253 -7.489 11.383 1.00 95.62 102 ALA A N 1
ATOM 773 C CA . ALA A 1 102 ? 1.248 -7.989 12.753 1.00 95.62 102 ALA A CA 1
ATOM 774 C C . ALA A 1 102 ? 0.797 -6.903 13.740 1.00 95.62 102 ALA A C 1
ATOM 776 O O . ALA A 1 102 ? -0.086 -7.146 14.562 1.00 95.62 102 ALA A O 1
ATOM 777 N N . LYS A 1 103 ? 1.322 -5.677 13.604 1.00 91.62 103 LYS A N 1
ATOM 778 C CA . LYS A 1 103 ? 0.906 -4.539 14.429 1.00 91.62 103 LYS A CA 1
ATOM 779 C C . LYS A 1 103 ? -0.565 -4.178 14.230 1.00 91.62 103 LYS A C 1
ATOM 781 O O . LYS A 1 103 ? -1.263 -3.954 15.212 1.00 91.62 103 LYS A O 1
ATOM 786 N N . ALA A 1 104 ? -1.056 -4.156 12.992 1.00 89.00 104 ALA A N 1
ATOM 787 C CA . ALA A 1 104 ? -2.460 -3.856 12.720 1.00 89.00 104 ALA A CA 1
ATOM 788 C C . ALA A 1 104 ? -3.410 -4.875 13.377 1.00 89.00 104 ALA A C 1
ATOM 790 O O . ALA A 1 104 ? -4.452 -4.497 13.915 1.00 89.00 104 ALA A O 1
ATOM 791 N N . LEU A 1 105 ? -3.048 -6.162 13.363 1.00 89.06 105 LEU A N 1
ATOM 792 C CA . LEU A 1 105 ? -3.809 -7.212 14.044 1.00 89.06 105 LEU A CA 1
ATOM 793 C C . LEU A 1 105 ? -3.734 -7.071 15.569 1.00 89.06 105 LEU A C 1
ATOM 795 O O . LEU A 1 105 ? -4.762 -7.188 16.239 1.00 89.06 105 LEU A O 1
ATOM 799 N N . TYR A 1 106 ? -2.550 -6.763 16.103 1.00 91.56 106 TYR A N 1
ATOM 800 C CA . TYR A 1 106 ? -2.350 -6.526 17.531 1.00 91.56 106 TYR A CA 1
ATOM 801 C C . TYR A 1 106 ? -3.186 -5.343 18.039 1.00 91.56 106 TYR A C 1
ATOM 803 O O . TYR A 1 106 ? -3.942 -5.492 18.998 1.00 91.56 106 TYR A O 1
ATOM 811 N N . ASP A 1 107 ? -3.126 -4.194 17.360 1.00 89.00 107 ASP A N 1
ATOM 812 C CA . ASP A 1 107 ? -3.864 -2.986 17.746 1.00 89.00 107 ASP A CA 1
ATOM 813 C C . ASP A 1 107 ? -5.387 -3.220 17.685 1.00 89.00 107 ASP A C 1
ATOM 815 O O . ASP A 1 107 ? -6.124 -2.773 18.565 1.00 89.00 107 ASP A O 1
ATOM 819 N N . ARG A 1 108 ? -5.874 -3.992 16.702 1.00 83.25 108 ARG A N 1
ATOM 820 C CA . ARG A 1 108 ? -7.293 -4.371 16.613 1.00 83.25 108 ARG A CA 1
ATOM 821 C C . ARG A 1 108 ? -7.746 -5.206 17.812 1.00 83.25 108 ARG A C 1
ATOM 823 O O . ARG A 1 108 ? -8.827 -4.949 18.337 1.00 83.25 108 ARG A O 1
ATOM 830 N N . GLY A 1 109 ? -6.943 -6.179 18.246 1.00 81.62 109 GLY A N 1
ATOM 831 C CA . GLY A 1 109 ? -7.234 -6.982 19.437 1.00 81.62 109 GLY A CA 1
ATOM 832 C C . GLY A 1 109 ? -7.176 -6.152 20.720 1.00 81.62 109 GLY A C 1
ATOM 833 O O . GLY A 1 109 ? -8.109 -6.177 21.520 1.00 81.62 109 GLY A O 1
ATOM 834 N N . ARG A 1 110 ? -6.125 -5.338 20.871 1.00 87.00 110 ARG A N 1
ATOM 835 C CA . ARG A 1 110 ? -5.914 -4.472 22.038 1.00 87.00 110 ARG A CA 1
ATOM 836 C C . ARG A 1 110 ? -7.032 -3.443 22.207 1.00 87.00 110 ARG A C 1
ATOM 838 O O . ARG A 1 110 ? -7.462 -3.230 23.331 1.00 87.00 110 ARG A O 1
ATOM 845 N N . SER A 1 111 ? -7.526 -2.858 21.111 1.00 77.19 111 SER A N 1
ATOM 846 C CA . SER A 1 111 ? -8.569 -1.820 21.146 1.00 77.19 111 SER A CA 1
ATOM 847 C C . SER A 1 111 ? -9.864 -2.262 21.836 1.00 77.19 111 SER A C 1
ATOM 849 O O . SER A 1 111 ? -10.501 -1.453 22.508 1.00 77.19 111 SER A O 1
ATOM 851 N N . ARG A 1 112 ? -10.230 -3.546 21.712 1.00 75.06 112 ARG A N 1
ATOM 852 C CA . ARG A 1 112 ? -11.392 -4.127 22.396 1.00 75.06 112 ARG A CA 1
ATOM 853 C C . ARG A 1 112 ? -11.169 -4.196 23.898 1.00 75.06 112 ARG A C 1
ATOM 855 O O . ARG A 1 112 ? -11.959 -3.637 24.640 1.00 75.06 112 ARG A O 1
ATOM 862 N N . HIS A 1 113 ? -10.038 -4.753 24.315 1.00 74.88 113 HIS A N 1
ATOM 863 C CA . HIS A 1 113 ? -9.694 -4.848 25.730 1.00 74.88 113 HIS A CA 1
ATOM 864 C C . HIS A 1 113 ? -9.515 -3.491 26.404 1.00 74.88 113 HIS A C 1
ATOM 866 O O . HIS A 1 113 ? -9.909 -3.327 27.550 1.00 74.88 113 HIS A O 1
ATOM 872 N N . THR A 1 114 ? -8.952 -2.499 25.710 1.00 77.00 114 THR A N 1
ATOM 873 C CA . THR A 1 114 ? -8.847 -1.148 26.275 1.00 77.00 114 THR A CA 1
ATOM 874 C C . THR A 1 114 ? -10.211 -0.484 26.426 1.00 77.00 114 THR A C 1
ATOM 876 O O . THR A 1 114 ? -10.432 0.191 27.423 1.00 77.00 114 THR A O 1
ATOM 879 N N . ALA A 1 115 ? -11.130 -0.689 25.476 1.00 75.38 115 ALA A N 1
ATOM 880 C CA . ALA A 1 115 ? -12.489 -0.159 25.573 1.00 75.38 115 ALA A CA 1
ATOM 881 C C . ALA A 1 115 ? -13.294 -0.851 26.686 1.00 75.38 115 ALA A C 1
ATOM 883 O O . ALA A 1 115 ? -13.988 -0.175 27.434 1.00 75.38 115 ALA A O 1
ATOM 884 N N . GLU A 1 116 ? -13.145 -2.171 26.830 1.00 77.62 116 GLU A N 1
ATOM 885 C CA . GLU A 1 116 ? -13.709 -2.951 27.940 1.00 77.62 116 GLU A CA 1
ATOM 886 C C . GLU A 1 116 ? -13.171 -2.443 29.282 1.00 77.62 116 GLU A C 1
ATOM 888 O O . GLU A 1 116 ? -13.951 -2.038 30.130 1.00 77.62 116 GLU A O 1
ATOM 893 N N . SER A 1 117 ? -11.847 -2.311 29.431 1.00 75.44 117 SER A N 1
ATOM 894 C CA . SER A 1 117 ? -11.245 -1.821 30.679 1.00 75.44 117 SER A CA 1
ATOM 895 C C . SER A 1 117 ? -11.635 -0.384 31.037 1.00 75.44 117 SER A C 1
ATOM 897 O O . SER A 1 117 ? -11.701 -0.046 32.213 1.00 75.44 117 SER A O 1
ATOM 899 N N . GLN A 1 118 ? -11.876 0.472 30.037 1.00 79.12 118 GLN A N 1
ATOM 900 C CA . GLN A 1 118 ? -12.341 1.843 30.265 1.00 79.12 118 GLN A CA 1
ATOM 901 C C . GLN A 1 118 ? -13.808 1.864 30.694 1.00 79.12 118 GLN A C 1
ATOM 903 O O . GLN A 1 118 ? -14.152 2.621 31.594 1.00 79.12 118 GLN A O 1
ATOM 908 N N . GLY A 1 119 ? -14.647 1.011 30.099 1.00 74.25 119 GLY A N 1
ATOM 909 C CA . GLY A 1 119 ? -16.031 0.834 30.533 1.00 74.25 119 GLY A CA 1
ATOM 910 C C . GLY A 1 119 ? -16.123 0.251 31.943 1.00 74.25 119 GLY A C 1
ATOM 911 O O . GLY A 1 119 ? -16.892 0.753 32.752 1.00 74.25 119 GLY A O 1
ATOM 912 N N . ASP A 1 120 ? -15.298 -0.745 32.264 1.00 81.69 120 ASP A N 1
ATOM 913 C CA . ASP A 1 120 ? -15.261 -1.360 33.594 1.00 81.69 120 ASP A CA 1
ATOM 914 C C . ASP A 1 120 ? -14.786 -0.365 34.660 1.00 81.69 120 ASP A C 1
ATOM 916 O O . ASP A 1 120 ? -15.379 -0.288 35.731 1.00 81.69 120 ASP A O 1
ATOM 920 N N . ALA A 1 121 ? -13.766 0.446 34.357 1.00 78.06 121 ALA A N 1
ATOM 921 C CA . ALA A 1 121 ? -13.321 1.514 35.250 1.00 78.06 121 ALA A CA 1
ATOM 922 C C . ALA A 1 121 ? -14.419 2.570 35.479 1.00 78.06 121 ALA A C 1
ATOM 924 O O . ALA A 1 121 ? -14.631 2.983 36.611 1.00 78.06 121 ALA A O 1
ATOM 925 N N . GLU A 1 122 ? -15.156 2.961 34.433 1.00 80.44 122 GLU A N 1
ATOM 926 C CA . GLU A 1 122 ? -16.270 3.916 34.540 1.00 80.44 122 GLU A CA 1
ATOM 927 C C . GLU A 1 122 ? -17.466 3.349 35.326 1.00 80.44 122 GLU A C 1
ATOM 929 O O . GLU A 1 122 ? -18.179 4.092 35.998 1.00 80.44 122 GLU A O 1
ATOM 934 N N . LEU A 1 123 ? -17.704 2.036 35.257 1.00 80.56 123 LEU A N 1
ATOM 935 C CA . LEU A 1 123 ? -18.736 1.369 36.054 1.00 80.56 123 LEU A CA 1
ATOM 936 C C . LEU A 1 123 ? -18.341 1.251 37.528 1.00 80.56 123 LEU A C 1
ATOM 938 O O . LEU A 1 123 ? -19.211 1.395 38.379 1.00 80.56 123 LEU A O 1
ATOM 942 N N . LEU A 1 124 ? -17.063 1.001 37.824 1.00 80.81 124 LEU A N 1
ATOM 943 C CA . LEU A 1 124 ? -16.557 0.934 39.197 1.00 80.81 124 LEU A CA 1
ATOM 944 C C . LEU A 1 124 ? -16.620 2.302 39.892 1.00 80.81 124 LEU A C 1
ATOM 946 O O . LEU A 1 124 ? -17.095 2.366 41.020 1.00 80.81 124 LEU A O 1
ATOM 950 N N . ASP A 1 125 ? -16.258 3.382 39.194 1.00 79.25 125 ASP A N 1
ATOM 951 C CA . ASP A 1 125 ? -16.311 4.760 39.719 1.00 79.25 125 ASP A CA 1
ATOM 952 C C . ASP A 1 125 ? -17.751 5.167 40.108 1.00 79.25 125 ASP A C 1
ATOM 954 O O . ASP A 1 125 ? -17.987 5.731 41.168 1.00 79.25 125 ASP A O 1
ATOM 958 N N . ARG A 1 126 ? -18.760 4.776 39.309 1.00 72.31 126 ARG A N 1
ATOM 959 C CA . ARG A 1 126 ? -20.187 5.034 39.610 1.00 72.31 126 ARG A CA 1
ATOM 960 C C . ARG A 1 126 ? -20.762 4.231 40.780 1.00 72.31 126 ARG A C 1
ATOM 962 O O . ARG A 1 126 ? -21.889 4.501 41.180 1.00 72.31 126 ARG A O 1
ATOM 969 N N . VAL A 1 127 ? -20.077 3.181 41.226 1.00 78.44 127 VAL A N 1
ATOM 970 C CA . VAL A 1 127 ? -20.502 2.354 42.370 1.00 78.44 127 VAL A CA 1
ATOM 971 C C . VAL A 1 127 ? -19.869 2.857 43.671 1.00 78.44 127 VAL A C 1
ATOM 973 O O . VAL A 1 127 ? -20.377 2.542 44.745 1.00 78.44 127 VAL A O 1
ATOM 976 N N . GLU A 1 128 ? -18.767 3.605 43.578 1.00 69.38 128 GLU A N 1
ATOM 977 C CA . GLU A 1 128 ? -18.027 4.145 44.724 1.00 69.38 128 GLU A CA 1
ATOM 978 C C . GLU A 1 128 ? -18.548 5.527 45.188 1.00 69.38 128 GLU A C 1
ATOM 980 O O . GLU A 1 128 ? -18.304 5.894 46.340 1.00 69.38 128 GLU A O 1
ATOM 985 N N . ASP A 1 129 ? -19.315 6.231 44.339 1.00 50.28 129 ASP A N 1
ATOM 986 C CA . ASP A 1 129 ? -20.130 7.431 44.646 1.00 50.28 129 ASP A CA 1
ATOM 987 C C . ASP A 1 129 ? -21.508 7.095 45.265 1.00 50.28 129 ASP A C 1
ATOM 989 O O . ASP A 1 129 ? -21.937 7.818 46.200 1.00 50.28 129 ASP A O 1
#

Organism: NCBI:txid2489173

Secondary structure (DSSP, 8-state):
-----THHHHTT----TTSPPPSSSS-HHHHHHHHHHHHHHHHHHHHHHHHHHHHHHHH-HHHHHHHHHT--HHHHHHHHHHHHHHTTSHHHHHHHHHHHHHHHHHHHHHHHHHHHHHHHHHHHHHHH-

Radius of gyration: 24.96 Å; chains: 1; bounding box: 58×36×72 Å

pLDDT: mean 81.88, std 11.41, range [41.75, 95.62]

Sequence (129 aa):
MVLRSRKSRKALVKVDEDKKVTGATDNPAANLLMADIVMRTGSYLLRNFVERSFLKGRYGKQTARQMVKNRPVTLTLASIAVAKIATRSVPGALVVSTGLIAKALYDRGRSRHTAESQGDAELLDRVED